Protein AF-A0A940JTJ0-F1 (afdb_monomer_lite)

Radius of gyration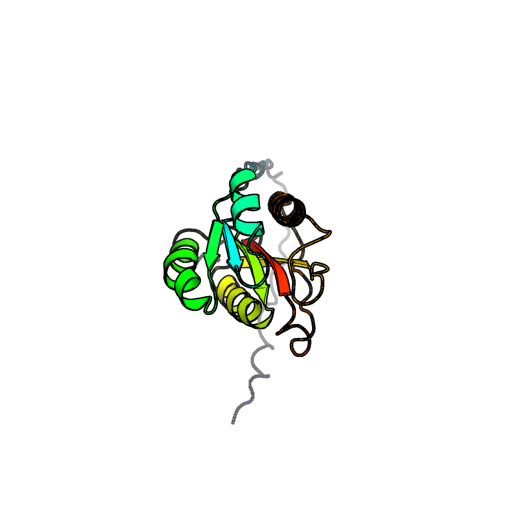: 21.72 Å; chains: 1; bounding box: 62×46×53 Å

Foldseek 3Di:
DDDPPPPPPDDDDDDDDDDDDDPPPDPPPPDPPLPPQDQAEEEEACQQAVVLQVLLVVVPHHYDYDHPDPVCVCVPPVVVCLVVPLHKYWYKDALQNVVVVQVVSVVSQKAWQDKDQPPRDPSDYDDPCDSNNLSVVQRVSSSDPDRDGDDDDDSPPRRRGMMITMIGRPPDPPPPDD

Secondary structure (DSSP, 8-state):
---TTSSSS----------------------------PPPEEEEETTT-TTHHHHHHHTT--EEEESS-SHHHIIIIIHHHHHH----EEEEEEHHHHHHHHHHHGGGTEEEEEEE---PPTTS---SS-HHHHHHHHHHHHHSTTPPPPP---TTTSTTSEEEEEEEE-S-------

Structure (mmCIF, N/CA/C/O backbone):
data_AF-A0A940JTJ0-F1
#
_entry.id   AF-A0A940JTJ0-F1
#
loop_
_atom_site.group_PDB
_atom_site.id
_atom_site.type_symbol
_atom_site.label_atom_id
_atom_site.label_alt_id
_atom_site.label_comp_id
_atom_site.label_asym_id
_atom_site.label_entity_id
_atom_site.label_seq_id
_atom_site.pdbx_PDB_ins_code
_atom_site.Cartn_x
_atom_site.Cartn_y
_atom_site.Cartn_z
_atom_site.occupancy
_atom_site.B_iso_or_equiv
_atom_site.auth_seq_id
_atom_site.auth_comp_id
_atom_site.auth_asym_id
_atom_site.auth_atom_id
_atom_site.pdbx_PDB_model_num
ATOM 1 N N . MET A 1 1 ? -45.919 5.406 -10.177 1.00 41.31 1 MET A N 1
ATOM 2 C CA . MET A 1 1 ? -44.442 5.477 -10.219 1.00 41.31 1 MET A CA 1
ATOM 3 C C . MET A 1 1 ? -44.026 6.801 -9.599 1.00 41.31 1 MET A C 1
ATOM 5 O O . MET A 1 1 ? -44.116 7.825 -10.259 1.00 41.31 1 MET A O 1
ATOM 9 N N . ALA A 1 2 ? -43.706 6.788 -8.304 1.00 31.22 2 ALA A N 1
ATOM 10 C CA . ALA A 1 2 ? -43.367 7.982 -7.534 1.00 31.22 2 ALA A CA 1
ATOM 11 C C . ALA A 1 2 ? -41.844 8.186 -7.532 1.00 31.22 2 ALA A C 1
ATOM 13 O O . ALA A 1 2 ? -41.080 7.254 -7.275 1.00 31.22 2 ALA A O 1
ATOM 14 N N . SER A 1 3 ? -41.427 9.396 -7.896 1.00 44.50 3 SER A N 1
ATOM 15 C CA . SER A 1 3 ? -40.037 9.812 -8.071 1.00 44.50 3 SER A CA 1
ATOM 16 C C . SER A 1 3 ? -39.409 10.202 -6.730 1.00 44.50 3 SER A C 1
ATOM 18 O O . SER A 1 3 ? -40.052 10.808 -5.880 1.00 44.50 3 SER A O 1
ATOM 20 N N . ARG A 1 4 ? -38.124 9.879 -6.542 1.00 50.66 4 ARG A N 1
ATOM 21 C CA . ARG A 1 4 ? -37.342 10.025 -5.293 1.00 50.66 4 ARG A CA 1
ATOM 22 C C . ARG A 1 4 ? -37.043 11.480 -4.871 1.00 50.66 4 ARG A C 1
ATOM 24 O O . ARG A 1 4 ? -36.133 11.700 -4.078 1.00 50.66 4 ARG A O 1
ATOM 31 N N . ARG A 1 5 ? -37.748 12.475 -5.416 1.00 52.00 5 ARG A N 1
ATOM 32 C CA . ARG A 1 5 ? -37.476 13.909 -5.193 1.00 52.00 5 ARG A CA 1
ATOM 33 C C . ARG A 1 5 ? -38.425 14.609 -4.214 1.00 52.00 5 ARG A C 1
ATOM 35 O O . ARG A 1 5 ? -38.106 15.718 -3.812 1.00 52.00 5 ARG A O 1
ATOM 42 N N . ASP A 1 6 ? -39.478 13.946 -3.740 1.00 42.69 6 ASP A N 1
ATOM 43 C CA . ASP A 1 6 ? -40.469 14.558 -2.834 1.00 42.69 6 ASP A CA 1
ATOM 44 C C . ASP A 1 6 ? -40.204 14.342 -1.328 1.00 42.69 6 ASP A C 1
ATOM 46 O O . ASP A 1 6 ? -41.028 14.704 -0.497 1.00 42.69 6 ASP A O 1
ATOM 50 N N . VAL A 1 7 ? -39.057 13.771 -0.933 1.00 51.78 7 VAL A N 1
ATOM 51 C CA . VAL A 1 7 ? -38.806 13.359 0.472 1.00 51.78 7 VAL A CA 1
ATOM 52 C C . VAL A 1 7 ? -37.908 14.336 1.259 1.00 51.78 7 VAL A C 1
ATOM 54 O O . VAL A 1 7 ? -37.532 14.061 2.391 1.00 51.78 7 VAL A O 1
ATOM 57 N N . LEU A 1 8 ? -37.574 15.515 0.721 1.00 51.34 8 LEU A N 1
ATOM 58 C CA . LEU A 1 8 ? -36.696 16.490 1.404 1.00 51.34 8 LEU A CA 1
ATOM 59 C C . LEU A 1 8 ? -37.328 17.869 1.637 1.00 51.34 8 LEU A C 1
ATOM 61 O O . LEU A 1 8 ? -36.627 18.868 1.767 1.00 51.34 8 LEU A O 1
ATOM 65 N N . ILE A 1 9 ? -38.655 17.919 1.739 1.00 53.22 9 ILE A N 1
ATOM 66 C CA . ILE A 1 9 ? -39.383 19.120 2.156 1.00 53.22 9 ILE A CA 1
ATOM 67 C C . ILE A 1 9 ? -40.280 18.734 3.328 1.00 53.22 9 ILE A C 1
ATOM 69 O O . ILE A 1 9 ? -41.402 18.276 3.143 1.00 53.22 9 ILE A O 1
ATOM 73 N N . GLY A 1 10 ? -39.778 18.900 4.549 1.00 44.28 10 GLY A N 1
ATOM 74 C CA . GLY A 1 10 ? -40.628 18.815 5.731 1.00 44.28 10 GLY A CA 1
ATOM 75 C C . GLY A 1 10 ? -39.885 18.447 7.003 1.00 44.28 10 GLY A C 1
ATOM 76 O O . GLY A 1 10 ? -39.610 17.279 7.244 1.00 44.28 10 GLY A O 1
ATOM 77 N N . GLY A 1 11 ? -39.656 19.444 7.855 1.00 37.78 11 GLY A N 1
ATOM 78 C CA . GLY A 1 11 ? -39.525 19.214 9.292 1.00 37.78 11 GLY A CA 1
ATOM 79 C C . GLY A 1 11 ? -38.289 19.841 9.912 1.00 37.78 11 GLY A C 1
ATOM 80 O O . GLY A 1 11 ? -37.202 19.281 9.833 1.00 37.78 11 GLY A O 1
ATOM 81 N N . GLY A 1 12 ? -38.475 20.971 10.597 1.00 40.53 12 GLY A N 1
ATOM 82 C CA . GLY A 1 12 ? -37.499 21.419 11.588 1.00 40.53 12 GLY A CA 1
ATOM 83 C C . GLY A 1 12 ? -37.462 22.914 11.877 1.00 40.53 12 GLY A C 1
ATOM 84 O O . GLY A 1 12 ? -36.380 23.487 11.896 1.00 40.53 12 GLY A O 1
ATOM 85 N N . SER A 1 13 ? -38.605 23.562 12.107 1.00 49.41 13 SER A N 1
ATOM 86 C CA . SER A 1 13 ? -38.633 24.860 12.793 1.00 49.41 13 SER A CA 1
ATOM 87 C C . SER A 1 13 ? -38.963 24.638 14.266 1.00 49.41 13 SER A C 1
ATOM 89 O O . SER A 1 13 ? -39.968 24.000 14.566 1.00 49.41 13 SER A O 1
ATOM 91 N N . GLY A 1 14 ? -38.164 25.217 15.165 1.00 41.72 14 GLY A N 1
ATOM 92 C CA . GLY A 1 14 ? -38.584 25.492 16.541 1.00 41.72 14 GLY A CA 1
ATOM 93 C C . GLY A 1 14 ? -37.565 25.126 17.614 1.00 41.72 14 GLY A C 1
ATOM 94 O O . GLY A 1 14 ? -37.494 23.975 18.022 1.00 41.72 14 GLY A O 1
ATOM 95 N N . LEU A 1 15 ? -36.829 26.125 18.111 1.00 46.47 15 LEU A N 1
ATOM 96 C CA . LEU A 1 15 ? -36.932 26.609 19.499 1.00 46.47 15 LEU A CA 1
ATOM 97 C C . LEU A 1 15 ? -35.818 27.628 19.776 1.00 46.47 15 LEU A C 1
ATOM 99 O O . LEU A 1 15 ? -34.651 27.282 19.934 1.00 46.47 15 LEU A O 1
ATOM 103 N N . ALA A 1 16 ? -36.208 28.899 19.855 1.00 45.41 16 ALA A N 1
ATOM 104 C CA . ALA A 1 16 ? -35.447 29.920 20.556 1.00 45.41 16 ALA A CA 1
ATOM 105 C C . ALA A 1 16 ? -35.901 29.914 22.022 1.00 45.41 16 ALA A C 1
ATOM 107 O O . ALA A 1 16 ? -37.092 30.061 22.293 1.00 45.41 16 ALA A O 1
ATOM 108 N N . ALA A 1 17 ? -34.964 29.767 22.956 1.00 44.44 17 ALA A N 1
ATOM 109 C CA . ALA A 1 17 ? -35.178 30.080 24.362 1.00 44.44 17 ALA A CA 1
ATOM 110 C C . ALA A 1 17 ? -33.893 30.680 24.946 1.00 44.44 17 ALA A C 1
ATOM 112 O O . ALA A 1 17 ? -32.835 30.056 24.958 1.00 44.44 17 ALA A O 1
ATOM 113 N N . LEU A 1 18 ? -34.021 31.929 25.386 1.00 48.44 18 LEU A N 1
ATOM 114 C CA . LEU A 1 18 ? -33.076 32.677 26.207 1.00 48.44 18 LEU A CA 1
ATOM 115 C C . LEU A 1 18 ? -32.915 31.988 27.573 1.00 48.44 18 LEU A C 1
ATOM 117 O O . LEU A 1 18 ? -33.912 31.607 28.182 1.00 48.44 18 LEU A O 1
ATOM 121 N N . GLY A 1 19 ? -31.688 31.888 28.088 1.00 41.66 19 GLY A N 1
ATOM 122 C CA . GLY A 1 19 ? -31.434 31.369 29.435 1.00 41.66 19 GLY A CA 1
ATOM 123 C C . GLY A 1 19 ? -30.002 31.626 29.899 1.00 41.66 19 GLY A C 1
ATOM 124 O O . GLY A 1 19 ? -29.053 31.246 29.228 1.00 41.66 19 GLY A O 1
ATOM 125 N N . LEU A 1 20 ? -29.872 32.319 31.028 1.00 42.50 20 LEU A N 1
ATOM 126 C CA . LEU A 1 20 ? -28.648 32.832 31.637 1.00 42.50 20 LEU A CA 1
ATOM 127 C C . LEU A 1 20 ? -27.551 31.785 31.922 1.00 42.50 20 LEU A C 1
ATOM 129 O O . LEU A 1 20 ? -27.813 30.722 32.467 1.00 42.50 20 LEU A O 1
ATOM 133 N N . GLY A 1 21 ? -26.303 32.203 31.684 1.00 50.28 21 GLY A N 1
ATOM 134 C CA . GLY A 1 21 ? -25.230 32.222 32.684 1.00 50.28 21 GLY A CA 1
ATOM 135 C C . GLY A 1 21 ? -24.926 30.945 33.467 1.00 50.28 21 GLY A C 1
ATOM 136 O O . GLY A 1 21 ? -25.392 30.797 34.586 1.00 50.28 21 GLY A O 1
ATOM 137 N N . LEU A 1 22 ? -23.998 30.142 32.945 1.00 49.00 22 LEU A N 1
ATOM 138 C CA . LEU A 1 22 ? -23.005 29.373 33.704 1.00 49.00 22 LEU A CA 1
ATOM 139 C C . LEU A 1 22 ? -21.811 29.183 32.764 1.00 49.00 22 LEU A C 1
ATOM 141 O O . LEU A 1 22 ? -21.950 28.603 31.689 1.00 49.00 22 LEU A O 1
ATOM 145 N N . ALA A 1 23 ? -20.654 29.739 33.124 1.00 49.16 23 ALA A N 1
ATOM 146 C CA . ALA A 1 23 ? -19.426 29.526 32.369 1.00 49.16 23 ALA A CA 1
ATOM 147 C C . ALA A 1 23 ? -19.153 28.015 32.307 1.00 49.16 23 ALA A C 1
ATOM 149 O O . ALA A 1 23 ? -19.053 27.390 33.367 1.00 49.16 23 ALA A O 1
ATOM 150 N N . PRO A 1 24 ? -19.030 27.397 31.119 1.00 45.25 24 PRO A N 1
ATOM 151 C CA . PRO A 1 24 ? -18.534 26.041 31.063 1.00 45.25 24 PRO A CA 1
ATOM 152 C C . PRO A 1 24 ? -17.075 26.108 31.504 1.00 45.25 24 PRO A C 1
ATOM 154 O O . PRO A 1 24 ? -16.226 26.664 30.806 1.00 45.25 24 PRO A O 1
ATOM 157 N N . ALA A 1 25 ? -16.790 25.575 32.693 1.00 48.62 25 ALA A N 1
ATOM 158 C CA . ALA A 1 25 ? -15.450 25.146 33.043 1.00 48.62 25 ALA A CA 1
ATOM 159 C C . ALA A 1 25 ? -14.990 24.262 31.885 1.00 48.62 25 ALA A C 1
ATOM 161 O O . ALA A 1 25 ? -15.553 23.189 31.657 1.00 48.62 25 ALA A O 1
ATOM 162 N N . GLY A 1 26 ? -14.073 24.795 31.076 1.00 44.44 26 GLY A N 1
ATOM 163 C CA . GLY A 1 26 ? -13.596 24.138 29.878 1.00 44.44 26 GLY A CA 1
ATOM 164 C C . GLY A 1 26 ? -13.062 22.780 30.281 1.00 44.44 26 GLY A C 1
ATOM 165 O O . GLY A 1 26 ? -12.008 22.687 30.908 1.00 44.44 26 GLY A O 1
ATOM 166 N N . ILE A 1 27 ? -13.803 21.727 29.941 1.00 48.62 27 ILE A N 1
ATOM 167 C CA . ILE A 1 27 ? -13.248 20.387 29.889 1.00 48.62 27 ILE A CA 1
ATOM 168 C C . ILE A 1 27 ? -12.185 20.513 28.809 1.00 48.62 27 ILE A C 1
ATOM 170 O O . ILE A 1 27 ? -12.505 20.570 27.622 1.00 48.62 27 ILE A O 1
ATOM 174 N N . ALA A 1 28 ? -10.934 20.693 29.229 1.00 46.44 28 ALA A N 1
ATOM 175 C CA . ALA A 1 28 ? -9.800 20.613 28.339 1.00 46.44 28 ALA A CA 1
ATOM 176 C C . ALA A 1 28 ? -9.893 19.223 27.719 1.00 46.44 28 ALA A C 1
ATOM 178 O O . ALA A 1 28 ? -9.607 18.221 28.377 1.00 46.44 28 ALA A O 1
ATOM 179 N N . ALA A 1 29 ? -10.408 19.162 26.490 1.00 47.34 29 ALA A N 1
ATOM 180 C CA . ALA A 1 29 ? -10.368 17.962 25.690 1.00 47.34 29 ALA A CA 1
ATOM 181 C C . ALA A 1 29 ? -8.897 17.575 25.670 1.00 47.34 29 ALA A C 1
ATOM 183 O O . ALA A 1 29 ? -8.075 18.323 25.136 1.00 47.34 29 ALA A O 1
ATOM 184 N N . ALA A 1 30 ? -8.566 16.483 26.363 1.00 43.28 30 ALA A N 1
ATOM 185 C CA . ALA A 1 30 ? -7.234 15.925 26.347 1.00 43.28 30 ALA A CA 1
ATOM 186 C C . ALA A 1 30 ? -6.850 15.836 24.874 1.00 43.28 30 ALA A C 1
ATOM 188 O O . ALA A 1 30 ? -7.509 15.124 24.110 1.00 43.28 30 ALA A O 1
ATOM 189 N N . ALA A 1 31 ? -5.876 16.658 24.468 1.00 47.22 31 ALA A N 1
ATOM 190 C CA . ALA A 1 31 ? -5.375 16.645 23.108 1.00 47.22 31 ALA A CA 1
ATOM 191 C C . ALA A 1 31 ? -5.110 15.175 22.778 1.00 47.22 31 ALA A C 1
ATOM 193 O O . ALA A 1 31 ? -4.509 14.499 23.624 1.00 47.22 31 ALA A O 1
ATOM 194 N N . PRO A 1 32 ? -5.623 14.650 21.647 1.00 45.81 32 PRO A N 1
ATOM 195 C CA . PRO A 1 32 ? -5.444 13.249 21.321 1.00 45.81 32 PRO A CA 1
ATOM 196 C C . PRO A 1 32 ? -3.958 12.962 21.463 1.00 45.81 32 PRO A C 1
ATOM 198 O O . PRO A 1 32 ? -3.143 13.586 20.780 1.00 45.81 32 PRO A O 1
ATOM 201 N N . SER A 1 33 ? -3.618 12.105 22.436 1.00 42.47 33 SER A N 1
ATOM 202 C CA . SER A 1 33 ? -2.255 11.623 22.623 1.00 42.47 33 SER A CA 1
ATOM 203 C C . SER A 1 33 ? -1.800 11.225 21.236 1.00 42.47 33 SER A C 1
ATOM 205 O O . SER A 1 33 ? -2.508 10.448 20.594 1.00 42.47 33 SER A O 1
ATOM 207 N N . ALA A 1 34 ? -0.746 11.876 20.734 1.00 48.94 34 ALA A N 1
ATOM 208 C CA . ALA A 1 34 ? -0.277 11.690 19.374 1.00 48.94 34 ALA A CA 1
ATOM 209 C C . ALA A 1 34 ? 0.026 10.202 19.217 1.00 48.94 34 ALA A C 1
ATOM 211 O O . ALA A 1 34 ? 1.081 9.728 19.641 1.00 48.94 34 ALA A O 1
ATOM 212 N N . ALA A 1 35 ? -0.965 9.456 18.721 1.00 54.41 35 ALA A N 1
ATOM 213 C CA . ALA A 1 35 ? -0.899 8.019 18.625 1.00 54.41 35 ALA A CA 1
ATOM 214 C C . ALA A 1 35 ? 0.336 7.755 17.787 1.00 54.41 35 ALA A C 1
ATOM 216 O O . ALA A 1 35 ? 0.456 8.290 16.682 1.00 54.41 35 ALA A O 1
ATOM 217 N N . ARG A 1 36 ? 1.296 7.034 18.370 1.00 54.06 36 ARG A N 1
ATOM 218 C CA . ARG A 1 36 ? 2.564 6.741 17.715 1.00 54.06 36 ARG A CA 1
ATOM 219 C C . ARG A 1 36 ? 2.224 6.181 16.341 1.00 54.06 36 ARG A C 1
ATOM 221 O O . ARG A 1 36 ? 1.590 5.131 16.263 1.00 54.06 36 ARG A O 1
ATOM 228 N N . ALA A 1 37 ? 2.558 6.934 15.292 1.00 66.44 37 ALA A N 1
ATOM 229 C CA . ALA A 1 37 ? 2.188 6.575 13.935 1.00 66.44 37 ALA A CA 1
ATOM 230 C C . ALA A 1 37 ? 2.782 5.194 13.649 1.00 66.44 37 ALA A C 1
ATOM 232 O O . ALA A 1 37 ? 4.003 5.025 13.660 1.00 66.44 37 ALA A O 1
ATOM 233 N N . VAL A 1 38 ? 1.916 4.193 13.496 1.00 78.31 38 VAL A N 1
ATOM 234 C CA . VAL A 1 38 ? 2.345 2.848 13.119 1.00 78.31 38 VAL A CA 1
ATOM 235 C C . VAL A 1 38 ? 2.869 2.958 11.688 1.00 78.31 38 VAL A C 1
ATOM 237 O O . VAL A 1 38 ? 2.133 3.475 10.838 1.00 78.31 38 VAL A O 1
ATOM 240 N N . PRO A 1 39 ? 4.120 2.544 11.415 1.00 83.62 39 PRO A N 1
ATOM 241 C CA . PRO A 1 39 ? 4.650 2.589 10.063 1.00 83.62 39 PRO A CA 1
ATOM 242 C C . PRO A 1 39 ? 3.737 1.783 9.129 1.00 83.62 39 PRO A C 1
ATOM 244 O O . PRO A 1 39 ? 3.222 0.737 9.534 1.00 83.62 39 PRO A O 1
ATOM 247 N N . PRO A 1 40 ? 3.493 2.265 7.901 1.00 88.12 40 PRO A N 1
ATOM 248 C CA . PRO A 1 40 ? 2.617 1.581 6.972 1.00 88.12 40 PRO A CA 1
ATOM 249 C C . PRO A 1 40 ? 3.188 0.214 6.600 1.00 88.12 40 PRO A C 1
ATOM 251 O O . PRO A 1 40 ? 4.394 0.044 6.427 1.00 88.12 40 PRO A O 1
ATOM 254 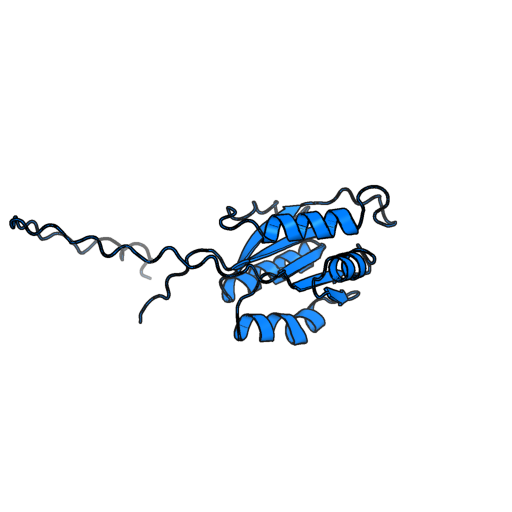N N . LEU A 1 41 ? 2.296 -0.750 6.403 1.00 95.38 41 LEU A N 1
ATOM 255 C CA . LEU A 1 41 ? 2.634 -1.991 5.720 1.00 95.38 41 LEU A CA 1
ATOM 256 C C . LEU A 1 41 ? 2.847 -1.697 4.231 1.00 95.38 41 LEU A C 1
ATOM 258 O O . LEU A 1 41 ? 2.002 -1.055 3.609 1.00 95.38 41 LEU A O 1
ATOM 262 N N . PHE A 1 42 ? 3.943 -2.174 3.649 1.00 96.31 42 PHE A N 1
ATOM 263 C CA . PHE A 1 42 ? 4.210 -2.021 2.222 1.00 96.31 42 PHE A CA 1
ATOM 264 C C . PHE A 1 42 ? 3.626 -3.183 1.418 1.00 96.31 42 PHE A C 1
ATOM 266 O O . PHE A 1 42 ? 3.806 -4.340 1.780 1.00 96.31 42 PHE A O 1
ATOM 273 N N . LEU A 1 43 ? 2.965 -2.884 0.302 1.00 96.06 43 LEU A N 1
ATOM 274 C CA . LEU A 1 43 ? 2.487 -3.852 -0.683 1.00 96.06 43 LEU A CA 1
ATOM 275 C C . LEU A 1 43 ? 3.100 -3.523 -2.051 1.00 96.06 43 LEU A C 1
ATOM 277 O O . LEU A 1 43 ? 2.794 -2.489 -2.645 1.00 96.06 43 LEU A O 1
ATOM 281 N N . VAL A 1 44 ? 3.991 -4.385 -2.541 1.00 94.81 44 VAL A N 1
ATOM 282 C CA . VAL A 1 44 ? 4.878 -4.073 -3.672 1.00 94.81 44 VAL A CA 1
ATOM 283 C C . VAL A 1 44 ? 4.752 -5.111 -4.781 1.00 94.81 44 VAL A C 1
ATOM 285 O O . VAL A 1 44 ? 4.975 -6.301 -4.556 1.00 94.81 44 VAL A O 1
ATOM 288 N N . ASP A 1 45 ? 4.443 -4.650 -5.993 1.00 93.38 45 ASP A N 1
ATOM 289 C CA . ASP A 1 45 ? 4.548 -5.466 -7.202 1.00 93.38 45 ASP A CA 1
ATOM 290 C C . ASP A 1 45 ? 6.016 -5.561 -7.651 1.00 93.38 45 ASP A C 1
ATOM 292 O O . ASP A 1 45 ? 6.624 -4.576 -8.090 1.00 93.38 45 ASP A O 1
ATOM 296 N N . ARG A 1 46 ? 6.597 -6.762 -7.557 1.00 92.06 46 ARG A N 1
ATOM 297 C CA . ARG A 1 46 ? 7.996 -7.022 -7.928 1.00 92.06 46 ARG A CA 1
ATOM 298 C C . ARG A 1 46 ? 8.265 -6.874 -9.417 1.00 92.06 46 ARG A C 1
ATOM 300 O O . ARG A 1 46 ? 9.420 -6.716 -9.794 1.00 92.06 46 ARG A O 1
ATOM 307 N N . THR A 1 47 ? 7.237 -6.927 -10.258 1.00 89.62 47 THR A N 1
ATOM 308 C CA . THR A 1 47 ? 7.400 -6.713 -11.701 1.00 89.62 47 THR A CA 1
ATOM 309 C C . THR A 1 47 ? 7.616 -5.237 -12.040 1.00 89.62 47 THR A C 1
ATOM 311 O O . THR A 1 47 ? 8.178 -4.925 -13.085 1.00 89.62 47 THR A O 1
ATOM 314 N N . ILE A 1 48 ? 7.224 -4.332 -11.135 1.00 87.81 48 ILE A N 1
ATOM 315 C CA . ILE A 1 48 ? 7.333 -2.878 -11.304 1.00 87.81 48 ILE A CA 1
ATOM 316 C C . ILE A 1 48 ? 8.539 -2.329 -10.545 1.00 87.81 48 ILE A C 1
ATOM 318 O O . ILE A 1 48 ? 9.330 -1.559 -11.084 1.00 87.81 48 ILE A O 1
ATOM 322 N N . ALA A 1 49 ? 8.650 -2.683 -9.264 1.00 88.06 49 ALA A N 1
ATOM 323 C CA . ALA A 1 49 ? 9.586 -2.051 -8.343 1.00 88.06 49 ALA A CA 1
ATOM 324 C C . ALA A 1 49 ? 10.120 -3.060 -7.309 1.00 88.06 49 ALA A C 1
ATOM 326 O O . ALA A 1 49 ? 9.860 -2.907 -6.112 1.00 88.06 49 ALA A O 1
ATOM 327 N N . PRO A 1 50 ? 10.875 -4.091 -7.742 1.00 90.75 50 PRO A N 1
ATOM 328 C CA . PRO A 1 50 ? 11.308 -5.189 -6.870 1.00 90.75 50 PRO A CA 1
ATOM 329 C C . PRO A 1 50 ? 12.139 -4.717 -5.671 1.00 90.75 50 PRO A C 1
ATOM 331 O O . PRO A 1 50 ? 12.068 -5.316 -4.603 1.00 90.75 50 PRO A O 1
ATOM 334 N N . GLU A 1 51 ? 12.858 -3.606 -5.825 1.00 91.94 51 GLU A N 1
ATOM 335 C CA . GLU A 1 51 ? 13.743 -3.043 -4.803 1.00 91.94 51 GLU A CA 1
ATOM 336 C C . GLU A 1 51 ? 13.007 -2.256 -3.702 1.00 91.94 51 GLU A C 1
ATOM 338 O O . GLU A 1 51 ? 13.583 -1.985 -2.648 1.00 91.94 51 GLU A O 1
ATOM 343 N N . VAL A 1 52 ? 11.736 -1.875 -3.903 1.00 91.19 52 VAL A N 1
ATOM 344 C CA . VAL A 1 52 ? 10.998 -1.037 -2.934 1.00 91.19 52 VAL A CA 1
ATOM 345 C C . VAL A 1 52 ? 10.644 -1.811 -1.668 1.00 91.19 52 VAL A C 1
ATOM 347 O O . VAL A 1 52 ? 10.702 -1.243 -0.582 1.00 91.19 52 VAL A O 1
ATOM 350 N N . GLY A 1 53 ? 10.325 -3.103 -1.783 1.00 93.44 53 GLY A N 1
ATOM 351 C CA . GLY A 1 53 ? 10.066 -3.962 -0.623 1.00 93.44 53 GLY A CA 1
ATOM 352 C C . GLY A 1 53 ? 11.283 -4.051 0.308 1.00 93.44 53 GLY A C 1
ATOM 353 O O . GLY A 1 53 ? 11.188 -3.606 1.453 1.00 93.44 53 GLY A O 1
ATOM 354 N N . PRO A 1 54 ? 12.447 -4.514 -0.187 1.00 94.81 54 PRO A N 1
ATOM 355 C CA . PRO A 1 54 ? 13.690 -4.535 0.587 1.00 94.81 54 PRO A CA 1
ATOM 356 C C . PRO A 1 54 ? 14.105 -3.158 1.120 1.00 94.81 54 PRO A C 1
ATOM 358 O O . PRO A 1 54 ? 14.642 -3.045 2.221 1.00 94.81 54 PRO A O 1
ATOM 361 N N . ALA A 1 55 ? 13.866 -2.086 0.360 1.00 93.62 55 ALA A N 1
ATOM 362 C CA . ALA A 1 55 ? 14.141 -0.733 0.830 1.00 93.62 55 ALA A CA 1
ATOM 363 C C . ALA A 1 55 ? 13.240 -0.325 2.010 1.00 93.62 55 ALA A C 1
ATOM 365 O O . ALA A 1 55 ? 13.738 0.227 2.988 1.00 93.62 55 ALA A O 1
ATOM 366 N N . ALA A 1 56 ? 11.943 -0.637 1.964 1.00 94.25 56 ALA A N 1
ATOM 367 C CA . ALA A 1 56 ? 11.025 -0.385 3.074 1.00 94.25 56 ALA A CA 1
ATOM 368 C C . ALA A 1 56 ? 11.407 -1.177 4.337 1.00 94.25 56 ALA A C 1
ATOM 370 O O . ALA A 1 56 ? 11.366 -0.627 5.439 1.00 94.25 56 ALA A O 1
ATOM 371 N N . GLU A 1 57 ? 11.849 -2.427 4.176 1.00 95.81 57 GLU A N 1
ATOM 372 C CA . GLU A 1 57 ? 12.331 -3.267 5.280 1.00 95.81 57 GLU A CA 1
ATOM 373 C C . GLU A 1 57 ? 13.593 -2.695 5.932 1.00 95.81 57 GLU A C 1
ATOM 375 O O . GLU A 1 57 ? 13.659 -2.605 7.159 1.00 95.81 57 GLU A O 1
ATOM 380 N N . ARG A 1 58 ? 14.560 -2.214 5.135 1.00 95.19 58 ARG A N 1
ATOM 381 C CA . ARG A 1 58 ? 15.749 -1.504 5.648 1.00 95.19 58 ARG A CA 1
ATOM 382 C C . ARG A 1 58 ? 15.388 -0.228 6.416 1.00 95.19 58 ARG A C 1
ATOM 384 O O . ARG A 1 58 ? 16.091 0.132 7.356 1.00 95.19 58 ARG A O 1
ATOM 391 N N . LEU A 1 59 ? 14.275 0.416 6.063 1.00 93.81 59 LEU A N 1
ATOM 392 C CA . LEU A 1 59 ? 13.722 1.581 6.762 1.00 93.81 59 LEU A CA 1
ATOM 393 C C . LEU A 1 59 ? 12.781 1.208 7.928 1.00 93.81 59 LEU A C 1
ATOM 395 O O . LEU A 1 59 ? 12.129 2.080 8.503 1.00 93.81 59 LEU A O 1
ATOM 399 N N . GLY A 1 60 ? 12.707 -0.073 8.303 1.00 94.50 60 GLY A N 1
ATOM 400 C CA . GLY A 1 60 ? 11.982 -0.546 9.484 1.00 94.50 60 GLY A CA 1
ATOM 401 C C . GLY A 1 60 ? 10.483 -0.775 9.283 1.00 94.50 60 GLY A C 1
ATOM 402 O O . GLY A 1 60 ? 9.745 -0.829 10.266 1.00 94.50 60 GLY A O 1
ATOM 403 N N . SER A 1 61 ? 10.015 -0.901 8.039 1.00 94.88 61 SER A N 1
ATOM 404 C CA . SER A 1 61 ? 8.612 -1.198 7.722 1.00 94.88 61 SER A CA 1
ATOM 405 C C . SER A 1 61 ? 8.455 -2.579 7.108 1.00 94.88 61 SER A C 1
ATOM 407 O O . SER A 1 61 ? 9.239 -2.983 6.258 1.00 94.88 61 SER A O 1
ATOM 409 N N . ALA A 1 62 ? 7.420 -3.309 7.520 1.00 96.12 62 ALA A N 1
ATOM 410 C CA . ALA A 1 62 ? 7.125 -4.608 6.929 1.00 96.12 62 ALA A CA 1
ATOM 411 C C . ALA A 1 62 ? 6.710 -4.444 5.460 1.00 96.12 62 ALA A C 1
ATOM 413 O O . ALA A 1 62 ? 5.966 -3.518 5.129 1.00 96.12 62 ALA A O 1
ATOM 414 N N . ALA A 1 63 ? 7.137 -5.369 4.601 1.00 96.00 63 ALA A N 1
ATOM 415 C CA . ALA A 1 63 ? 6.752 -5.402 3.198 1.00 96.00 63 ALA A CA 1
ATOM 416 C C . ALA A 1 63 ? 6.148 -6.756 2.807 1.00 96.00 63 ALA A C 1
ATOM 418 O O . ALA A 1 63 ? 6.557 -7.820 3.266 1.00 96.00 63 ALA A O 1
ATOM 419 N N . ILE A 1 64 ? 5.155 -6.710 1.926 1.00 95.94 64 ILE A N 1
ATOM 420 C CA . ILE A 1 64 ? 4.583 -7.850 1.223 1.00 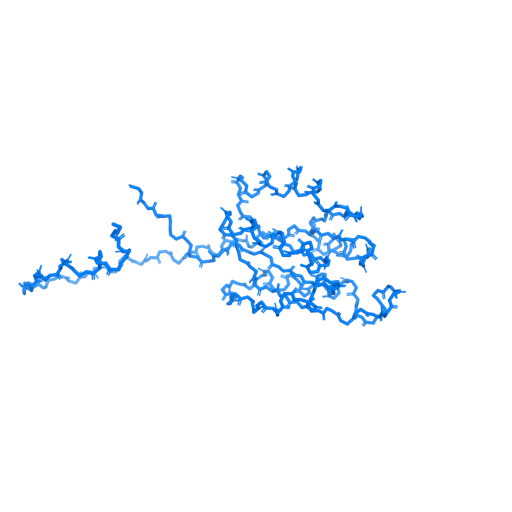95.94 64 ILE A CA 1
ATOM 421 C C . ILE A 1 64 ? 4.877 -7.626 -0.250 1.00 95.94 64 ILE A C 1
ATOM 423 O O . ILE A 1 64 ? 4.352 -6.706 -0.877 1.00 95.94 64 ILE A O 1
ATOM 427 N N . SER A 1 65 ? 5.730 -8.479 -0.795 1.00 94.38 65 SER A N 1
ATOM 428 C CA . SER A 1 65 ? 6.060 -8.468 -2.211 1.00 94.38 65 SER A CA 1
ATOM 429 C C . SER A 1 65 ? 5.239 -9.519 -2.947 1.00 94.38 65 SER A C 1
ATOM 431 O O . SER A 1 65 ? 5.129 -10.654 -2.486 1.00 94.38 65 SER A O 1
ATOM 433 N N . TYR A 1 66 ? 4.695 -9.169 -4.107 1.00 94.12 66 TYR A N 1
ATOM 434 C CA . TYR A 1 66 ? 3.947 -10.089 -4.963 1.00 94.12 66 TYR A CA 1
ATOM 435 C C . TYR A 1 66 ? 4.367 -9.941 -6.424 1.00 94.12 66 TYR A C 1
ATOM 437 O O . TYR A 1 66 ? 5.223 -9.128 -6.764 1.00 94.12 66 TYR A O 1
ATOM 445 N N . SER A 1 67 ? 3.844 -10.807 -7.282 1.00 90.19 67 SER A N 1
ATOM 446 C CA . SER A 1 67 ? 4.096 -10.786 -8.720 1.00 90.19 67 SER A CA 1
ATOM 447 C C . SER A 1 67 ? 2.832 -11.264 -9.416 1.00 90.19 67 SER A C 1
ATOM 449 O O . SER A 1 67 ? 2.382 -12.374 -9.137 1.00 90.19 67 SER A O 1
ATOM 451 N N . GLY A 1 68 ? 2.278 -10.455 -10.316 1.00 83.12 68 GLY A N 1
ATOM 452 C CA . GLY A 1 68 ? 1.017 -10.771 -10.983 1.00 83.12 68 GLY A CA 1
ATOM 453 C C . GLY A 1 68 ? -0.193 -10.369 -10.142 1.00 83.12 68 GLY A C 1
ATOM 454 O O . GLY A 1 68 ? -0.408 -9.185 -9.903 1.00 83.12 68 GLY A O 1
ATOM 455 N N . ASP A 1 69 ? -1.004 -11.338 -9.720 1.00 86.19 69 ASP A N 1
ATOM 456 C CA . ASP A 1 69 ? -2.284 -11.057 -9.065 1.00 86.19 69 ASP A CA 1
ATOM 457 C C . ASP A 1 69 ? -2.116 -10.536 -7.624 1.00 86.19 69 ASP A C 1
ATOM 459 O O . ASP A 1 69 ? -1.532 -11.189 -6.755 1.00 86.19 69 ASP A O 1
ATOM 463 N N . ILE A 1 70 ? -2.671 -9.351 -7.367 1.00 88.94 70 ILE A N 1
ATOM 464 C CA . ILE A 1 70 ? -2.722 -8.707 -6.049 1.00 88.94 70 ILE A CA 1
ATOM 465 C C . ILE A 1 70 ? -3.762 -9.354 -5.119 1.00 88.94 70 ILE A C 1
ATOM 467 O O . ILE A 1 70 ? -3.708 -9.149 -3.905 1.00 88.94 70 ILE A O 1
ATOM 471 N N . GLY A 1 71 ? -4.698 -10.137 -5.668 1.00 88.94 71 GLY A N 1
ATOM 472 C CA . GLY A 1 71 ? -5.821 -10.731 -4.948 1.00 88.94 71 GLY A CA 1
ATOM 473 C C . GLY A 1 71 ? -5.400 -11.565 -3.742 1.00 88.94 71 GLY A C 1
ATOM 474 O O . GLY A 1 71 ? -5.938 -11.378 -2.654 1.00 88.94 71 GLY A O 1
ATOM 475 N N . MET A 1 72 ? -4.385 -12.417 -3.900 1.00 89.38 72 MET A N 1
ATOM 476 C CA . MET A 1 72 ? -3.894 -13.286 -2.822 1.00 89.38 72 MET A CA 1
ATOM 477 C C . MET A 1 72 ? -3.251 -12.504 -1.660 1.00 89.38 72 MET A C 1
ATOM 479 O O . MET A 1 72 ? -3.735 -12.622 -0.533 1.00 89.38 72 MET A O 1
ATOM 483 N N . PRO A 1 73 ? -2.230 -11.642 -1.881 1.00 91.25 73 PRO A N 1
ATOM 484 C CA . PRO A 1 73 ? -1.708 -10.760 -0.831 1.00 91.25 73 PRO A CA 1
ATOM 485 C C . PRO A 1 73 ? -2.799 -9.958 -0.122 1.00 91.25 73 PRO A C 1
ATOM 487 O O . PRO A 1 73 ? -2.720 -9.697 1.081 1.00 91.25 73 PRO A O 1
ATOM 490 N N . TRP A 1 74 ? -3.814 -9.552 -0.877 1.00 87.44 74 TRP A N 1
ATOM 491 C CA . TRP A 1 74 ? -4.914 -8.780 -0.352 1.00 87.44 74 TRP A CA 1
ATOM 492 C C . TRP A 1 74 ? -5.815 -9.602 0.591 1.00 87.44 74 TRP A C 1
ATOM 494 O O . TRP A 1 74 ? -5.945 -9.219 1.757 1.00 87.44 74 TRP A O 1
ATOM 504 N N . LEU A 1 75 ? -6.388 -10.715 0.126 1.00 89.75 75 LEU A N 1
ATOM 505 C CA . LEU A 1 75 ? -7.315 -11.554 0.899 1.00 89.75 75 LEU A CA 1
ATOM 506 C C . LEU A 1 75 ? -6.645 -12.197 2.119 1.00 89.75 75 LEU A C 1
ATOM 508 O O . LEU A 1 75 ? -7.239 -12.262 3.194 1.00 89.75 75 LEU A O 1
ATOM 512 N N . ASP A 1 76 ? -5.388 -12.617 1.983 1.00 92.50 76 ASP A N 1
ATOM 513 C CA . ASP A 1 76 ? -4.707 -13.364 3.042 1.00 92.50 76 ASP A CA 1
ATOM 514 C C . ASP A 1 76 ? -4.119 -12.459 4.127 1.00 92.50 76 ASP A C 1
ATOM 516 O O . ASP A 1 76 ? -3.925 -12.887 5.268 1.00 92.50 76 ASP A O 1
ATOM 520 N N . ARG A 1 77 ? -3.764 -11.214 3.781 1.00 92.00 77 ARG A N 1
ATOM 521 C CA . ARG A 1 77 ? -2.970 -10.349 4.668 1.00 92.00 77 ARG A CA 1
ATOM 522 C C . ARG A 1 77 ? -3.613 -9.003 4.921 1.00 92.00 77 ARG A C 1
ATOM 524 O O . ARG A 1 77 ? -3.742 -8.622 6.080 1.00 92.00 77 ARG A O 1
ATOM 531 N N . ILE A 1 78 ? -4.003 -8.282 3.874 1.00 93.38 78 ILE A N 1
ATOM 532 C CA . ILE A 1 78 ? -4.467 -6.895 3.999 1.00 93.38 78 ILE A CA 1
ATOM 533 C C . ILE A 1 78 ? -5.902 -6.827 4.532 1.00 93.38 78 ILE A C 1
ATOM 535 O O . ILE A 1 78 ? -6.163 -6.083 5.476 1.00 93.38 78 ILE A O 1
ATOM 539 N N . GLU A 1 79 ? -6.833 -7.604 3.975 1.00 92.75 79 GLU A N 1
ATOM 540 C CA . GLU A 1 79 ? -8.234 -7.584 4.411 1.00 92.75 79 GLU A CA 1
ATOM 541 C C . GLU A 1 79 ? -8.405 -8.013 5.881 1.00 92.75 79 GLU A C 1
ATOM 543 O O . GLU A 1 79 ? -9.040 -7.273 6.641 1.00 92.75 79 GLU A O 1
ATOM 548 N N . PRO A 1 80 ? -7.810 -9.131 6.352 1.00 93.25 80 PRO A N 1
ATOM 549 C CA . PRO A 1 80 ? -7.932 -9.540 7.752 1.00 93.25 80 PRO A CA 1
ATOM 550 C C . PRO A 1 80 ? -7.362 -8.487 8.706 1.00 93.25 80 PRO A C 1
ATOM 552 O O . PRO A 1 80 ? -7.897 -8.241 9.790 1.00 93.25 80 PRO A O 1
ATOM 555 N N . LEU A 1 81 ? -6.289 -7.829 8.274 1.00 91.31 81 LEU A N 1
ATOM 556 C CA . LEU A 1 81 ? -5.632 -6.763 9.002 1.00 91.31 81 LEU A CA 1
ATOM 557 C C . LEU A 1 81 ? -6.534 -5.525 9.113 1.00 91.31 81 LEU A C 1
ATOM 559 O O . LEU A 1 81 ? -6.732 -5.042 10.224 1.00 91.31 81 LEU A O 1
ATOM 563 N N . TRP A 1 82 ? -7.163 -5.072 8.024 1.00 93.25 82 TRP A N 1
ATOM 564 C CA . TRP A 1 82 ? -8.110 -3.950 8.053 1.00 93.25 82 TRP A CA 1
ATOM 565 C C . TRP A 1 82 ? -9.397 -4.257 8.815 1.00 93.25 82 TRP A C 1
ATOM 567 O O . TRP A 1 82 ? -9.927 -3.373 9.486 1.00 93.25 82 TRP A O 1
ATOM 577 N N . ARG A 1 83 ? -9.872 -5.507 8.782 1.00 92.75 83 ARG A N 1
ATOM 578 C CA . ARG A 1 83 ? -11.009 -5.955 9.601 1.00 92.75 83 ARG A CA 1
ATOM 579 C C . ARG A 1 83 ? -10.728 -5.849 11.095 1.00 92.75 83 ARG A C 1
ATOM 581 O O . ARG A 1 83 ? -11.629 -5.504 11.853 1.00 92.75 83 ARG A O 1
ATOM 588 N N . ARG A 1 84 ? -9.504 -6.172 11.523 1.00 91.25 84 ARG A N 1
ATOM 589 C CA . ARG A 1 84 ? -9.106 -6.099 12.934 1.00 91.25 84 ARG A CA 1
ATOM 590 C C . ARG A 1 84 ? -8.788 -4.670 13.360 1.00 91.25 84 ARG A C 1
ATOM 592 O O . ARG A 1 84 ? -9.206 -4.246 14.433 1.00 91.25 84 ARG A O 1
ATOM 599 N N . TYR A 1 85 ? -8.003 -3.965 12.553 1.00 88.81 85 TYR A N 1
ATOM 600 C CA . TYR A 1 85 ? -7.571 -2.602 12.821 1.00 88.81 85 TYR A CA 1
ATOM 601 C C . TYR A 1 85 ? -7.171 -1.909 11.507 1.00 88.81 85 TYR A C 1
ATOM 603 O O . TYR A 1 85 ? -6.131 -2.252 10.931 1.00 88.81 85 TYR A O 1
ATOM 611 N N . PRO A 1 86 ? -7.956 -0.925 11.026 1.00 89.94 86 PRO A N 1
ATOM 612 C CA . PRO A 1 86 ? -7.597 -0.129 9.857 1.00 89.94 86 PRO A CA 1
ATOM 613 C C . PRO A 1 86 ? -6.255 0.580 10.085 1.00 89.94 86 PRO A C 1
ATOM 615 O O . PRO A 1 86 ? -6.174 1.555 10.827 1.00 89.94 86 PRO A O 1
ATOM 618 N N . GLN A 1 87 ? -5.190 0.084 9.454 1.00 91.19 87 GLN A N 1
ATOM 619 C CA . GLN A 1 87 ? -3.853 0.676 9.520 1.00 91.19 87 GLN A CA 1
ATOM 620 C C . GLN A 1 87 ? -3.393 1.119 8.137 1.00 91.19 87 GLN A C 1
ATOM 622 O O . GLN A 1 87 ? -3.879 0.624 7.116 1.00 91.19 87 GLN A O 1
ATOM 627 N N . ALA A 1 88 ? -2.424 2.029 8.121 1.00 93.44 88 ALA A N 1
ATOM 628 C CA . ALA A 1 88 ? -1.875 2.549 6.888 1.00 93.44 88 ALA A CA 1
ATOM 629 C C . ALA A 1 88 ? -1.213 1.445 6.048 1.00 93.44 88 ALA A C 1
ATOM 631 O O . ALA A 1 88 ? -0.479 0.603 6.567 1.00 93.44 88 ALA A O 1
ATOM 632 N N . VAL A 1 89 ? -1.459 1.475 4.742 1.00 95.12 89 VAL A N 1
ATOM 633 C CA . VAL A 1 89 ? -0.799 0.606 3.765 1.00 95.12 89 VAL A CA 1
ATOM 634 C C . VAL A 1 89 ? -0.242 1.498 2.670 1.00 95.12 89 VAL A C 1
ATOM 636 O O . VAL A 1 89 ? -0.952 2.353 2.1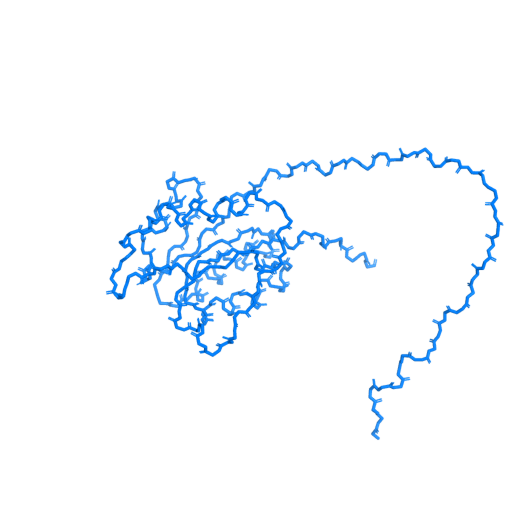40 1.00 95.12 89 VAL A O 1
ATOM 639 N N . ALA A 1 90 ? 1.029 1.319 2.352 1.00 95.31 90 ALA A N 1
ATOM 640 C CA . ALA A 1 90 ? 1.714 2.008 1.272 1.00 95.31 90 ALA A CA 1
ATOM 641 C C . ALA A 1 90 ? 2.110 0.995 0.202 1.00 95.31 90 ALA A C 1
ATOM 643 O O . ALA A 1 90 ? 2.170 -0.204 0.469 1.00 95.31 90 ALA A O 1
ATOM 644 N N . GLY A 1 91 ? 2.403 1.440 -1.011 1.00 93.88 91 GLY A N 1
ATOM 645 C CA . GLY A 1 91 ? 2.814 0.482 -2.022 1.00 93.88 91 GLY A CA 1
ATOM 646 C C . GLY A 1 91 ? 3.127 1.058 -3.380 1.00 93.88 91 GLY A C 1
ATOM 647 O O . GLY A 1 91 ? 2.989 2.258 -3.625 1.00 93.88 91 GLY A O 1
ATOM 648 N N . VAL A 1 92 ? 3.545 0.146 -4.256 1.00 92.75 92 VAL A N 1
ATOM 649 C CA . VAL A 1 92 ? 3.771 0.399 -5.678 1.00 92.75 92 VAL A CA 1
ATOM 650 C C . VAL A 1 92 ? 3.064 -0.690 -6.477 1.00 92.75 92 VAL A C 1
ATOM 652 O O . VAL A 1 92 ? 3.310 -1.878 -6.271 1.00 92.75 92 VAL A O 1
ATOM 655 N N . THR A 1 93 ? 2.142 -0.283 -7.349 1.00 92.62 93 THR A N 1
ATOM 656 C CA . THR A 1 93 ? 1.379 -1.173 -8.243 1.00 92.62 93 THR A CA 1
ATOM 657 C C . THR A 1 93 ? 0.856 -0.392 -9.455 1.00 92.62 93 THR A C 1
ATOM 659 O O . THR A 1 93 ? 1.001 0.831 -9.512 1.00 92.62 93 THR A O 1
ATOM 662 N N . TYR A 1 94 ? 0.237 -1.072 -10.416 1.00 90.94 94 TYR A N 1
ATOM 663 C CA . TYR A 1 94 ? -0.478 -0.450 -11.529 1.00 90.94 94 TYR A CA 1
ATOM 664 C C . TYR A 1 94 ? -1.783 0.214 -11.072 1.00 90.94 94 TYR A C 1
ATOM 666 O O . TYR A 1 94 ? -2.434 -0.229 -10.122 1.00 90.94 94 TYR A O 1
ATOM 674 N N . GLY A 1 95 ? -2.213 1.266 -11.768 1.00 90.00 95 GLY A N 1
ATOM 675 C CA . GLY A 1 95 ? -3.434 1.993 -11.424 1.00 90.00 95 GLY A CA 1
ATOM 676 C C . GLY A 1 95 ? -4.710 1.159 -11.443 1.00 90.00 95 GLY A C 1
ATOM 677 O O . GLY A 1 95 ? -5.581 1.407 -10.611 1.00 90.00 95 GLY A O 1
ATOM 678 N N . GLY A 1 96 ? -4.810 0.142 -12.303 1.00 89.56 96 GLY A N 1
ATOM 679 C CA . GLY A 1 96 ? -5.946 -0.786 -12.305 1.00 89.56 96 GLY A CA 1
ATOM 680 C C . GLY A 1 96 ? -6.062 -1.564 -10.990 1.00 89.56 96 GLY A C 1
ATOM 681 O O . GLY A 1 96 ? -7.104 -1.537 -10.332 1.00 89.56 96 GLY A O 1
ATOM 682 N N . ALA A 1 97 ? -4.963 -2.182 -10.551 1.00 90.81 97 ALA A N 1
ATOM 683 C CA . ALA A 1 97 ? -4.897 -2.893 -9.274 1.00 90.81 97 ALA A CA 1
ATOM 684 C C . ALA A 1 97 ? -5.113 -1.942 -8.085 1.00 90.81 97 ALA A C 1
ATOM 686 O O . ALA A 1 97 ? -5.867 -2.251 -7.158 1.00 90.81 97 ALA A O 1
ATOM 687 N N . PHE A 1 98 ? -4.520 -0.744 -8.137 1.00 92.00 98 PHE A N 1
ATOM 688 C CA . PHE A 1 98 ? -4.704 0.251 -7.088 1.00 92.00 98 PHE A CA 1
ATOM 689 C C . PHE A 1 98 ? -6.148 0.755 -6.993 1.00 92.00 98 PHE A C 1
ATOM 691 O O . PHE A 1 98 ? -6.643 0.971 -5.891 1.00 92.00 98 PHE A O 1
ATOM 698 N N . PHE A 1 99 ? -6.852 0.919 -8.115 1.00 90.88 99 PHE A N 1
ATOM 699 C CA . PHE A 1 99 ? -8.255 1.330 -8.114 1.00 90.88 99 PHE A CA 1
ATOM 700 C C . PHE A 1 99 ? -9.130 0.343 -7.333 1.00 90.88 99 PHE A C 1
ATOM 702 O O . PHE A 1 99 ? -9.933 0.765 -6.494 1.00 90.88 99 PHE A O 1
ATOM 709 N N . CYS A 1 100 ? -8.945 -0.960 -7.563 1.00 91.19 100 CYS A N 1
ATOM 710 C CA . CYS A 1 100 ? -9.638 -2.012 -6.820 1.00 91.19 100 CYS A CA 1
ATOM 711 C C . CYS A 1 100 ? -9.319 -1.933 -5.321 1.00 91.19 100 CYS A C 1
ATOM 713 O O . CYS A 1 100 ? -10.230 -1.926 -4.489 1.00 91.19 100 CYS A O 1
ATOM 715 N N . LEU A 1 101 ? -8.035 -1.780 -4.982 1.00 92.00 101 LEU A N 1
ATOM 716 C CA . LEU A 1 101 ? -7.586 -1.664 -3.599 1.00 92.00 101 LEU A CA 1
ATOM 717 C C . LEU A 1 101 ? -8.163 -0.421 -2.905 1.00 92.00 101 LEU A C 1
ATOM 719 O O . LEU A 1 101 ? -8.652 -0.512 -1.784 1.00 92.00 101 LEU A O 1
ATOM 723 N N . GLU A 1 102 ? -8.168 0.735 -3.571 1.00 93.00 102 GLU A N 1
ATOM 724 C CA . GLU A 1 102 ? -8.718 1.984 -3.039 1.00 93.00 102 GLU A CA 1
ATOM 725 C C . GLU A 1 102 ? -10.229 1.876 -2.801 1.00 93.00 102 GLU A C 1
ATOM 727 O O . GLU A 1 102 ? -10.742 2.368 -1.791 1.00 93.00 102 GLU A O 1
ATOM 732 N N . ARG A 1 103 ? -10.965 1.251 -3.731 1.00 92.31 103 ARG A N 1
ATOM 733 C CA . ARG A 1 103 ? -12.412 1.042 -3.592 1.00 92.31 103 ARG A CA 1
ATOM 734 C C . ARG A 1 103 ? -12.737 0.228 -2.354 1.00 92.31 103 ARG A C 1
ATOM 736 O O . ARG A 1 103 ? -13.649 0.606 -1.623 1.00 92.31 103 ARG A O 1
ATOM 743 N N . LEU A 1 104 ? -11.972 -0.825 -2.107 1.00 90.69 104 LEU A N 1
ATOM 744 C CA . LEU A 1 104 ? -12.140 -1.633 -0.916 1.00 90.69 104 LEU A CA 1
ATOM 745 C C . LEU A 1 104 ? -11.667 -0.914 0.350 1.00 90.69 104 LEU A C 1
ATOM 747 O O . LEU A 1 104 ? -12.368 -0.918 1.349 1.00 90.69 104 LEU A O 1
ATOM 751 N N . ALA A 1 105 ? -10.510 -0.259 0.335 1.00 92.75 105 ALA A N 1
ATOM 752 C CA . ALA A 1 105 ? -9.974 0.425 1.512 1.00 92.75 105 ALA A CA 1
ATOM 753 C C . ALA A 1 105 ? -11.003 1.393 2.136 1.00 92.75 105 ALA A C 1
ATOM 755 O O . ALA A 1 105 ? -11.108 1.520 3.356 1.00 92.75 105 ALA A O 1
ATOM 756 N N . ARG A 1 106 ? -11.853 1.998 1.297 1.00 92.50 106 ARG A N 1
ATOM 757 C CA . ARG A 1 106 ? -12.971 2.848 1.726 1.00 92.50 106 ARG A CA 1
ATOM 758 C C . ARG A 1 106 ? -14.034 2.127 2.549 1.00 92.50 106 ARG A C 1
ATOM 760 O O . ARG A 1 106 ? -14.590 2.759 3.442 1.00 92.50 106 ARG A O 1
ATOM 767 N N . SER A 1 107 ? -14.323 0.847 2.298 1.00 93.25 107 SER A N 1
ATOM 768 C CA . SER A 1 107 ? -15.261 0.085 3.138 1.00 93.25 107 SER A CA 1
ATOM 769 C C . SER A 1 107 ? -14.722 -0.151 4.549 1.00 93.25 107 SER A C 1
ATOM 771 O O . SER A 1 107 ? -15.504 -0.410 5.456 1.00 93.25 107 SER A O 1
ATOM 773 N N . TYR A 1 108 ? -13.408 0.001 4.747 1.00 92.94 108 TYR A N 1
ATOM 774 C CA . TYR A 1 108 ? -12.735 -0.072 6.047 1.00 92.94 108 TYR A CA 1
ATOM 775 C C . TYR A 1 108 ? -12.379 1.308 6.627 1.00 92.94 108 TYR A C 1
ATOM 777 O O . TYR A 1 108 ? -11.640 1.397 7.604 1.00 92.94 108 TYR A O 1
ATOM 785 N N . GLY A 1 109 ? -12.883 2.401 6.041 1.00 91.44 109 GLY A N 1
ATOM 786 C CA . GLY A 1 109 ? -12.634 3.760 6.533 1.00 91.44 109 GLY A CA 1
ATOM 787 C C . GLY A 1 109 ? -11.254 4.331 6.185 1.00 91.44 109 GLY A C 1
ATOM 788 O O . GLY A 1 109 ? -10.838 5.324 6.783 1.00 91.44 109 GLY A O 1
ATOM 789 N N . LEU A 1 110 ? -10.542 3.743 5.219 1.00 91.94 110 LEU A N 1
ATOM 790 C CA . LEU A 1 110 ? -9.301 4.308 4.692 1.00 91.94 110 LEU A CA 1
ATOM 791 C C . LEU A 1 110 ? -9.550 5.203 3.471 1.00 91.94 110 LEU A C 1
ATOM 793 O O . LEU A 1 110 ? -10.509 5.039 2.712 1.00 91.94 110 LEU A O 1
ATOM 797 N N . ALA A 1 111 ? -8.633 6.138 3.253 1.00 92.06 111 ALA A N 1
ATOM 798 C CA . ALA A 1 111 ? -8.585 7.005 2.089 1.00 92.06 111 ALA A CA 1
ATOM 799 C C . ALA A 1 111 ? -7.168 7.062 1.510 1.00 92.06 111 ALA A C 1
ATOM 801 O O . ALA A 1 111 ? -6.177 6.950 2.230 1.00 92.06 111 ALA A O 1
ATOM 802 N N . CYS A 1 112 ? -7.078 7.275 0.197 1.00 92.00 112 CYS A N 1
ATOM 803 C CA . CYS A 1 112 ? -5.815 7.587 -0.459 1.00 92.00 112 CYS A CA 1
ATOM 804 C C . CYS A 1 112 ? -5.386 9.014 -0.095 1.00 92.00 112 CYS A C 1
ATOM 806 O O . CYS A 1 112 ? -6.086 9.972 -0.428 1.00 92.00 112 CYS A O 1
ATOM 808 N N . THR A 1 113 ? -4.255 9.145 0.593 1.00 90.06 113 THR A N 1
ATOM 809 C CA . THR A 1 113 ? -3.683 10.424 1.053 1.00 90.06 113 THR A CA 1
ATOM 810 C C . THR A 1 113 ? -2.445 10.826 0.263 1.00 90.06 113 THR A C 1
ATOM 812 O O . THR A 1 113 ? -2.163 12.012 0.126 1.00 90.06 113 THR A O 1
ATOM 815 N N . PHE A 1 114 ? -1.746 9.855 -0.324 1.00 86.25 114 PHE A N 1
ATOM 816 C CA . PHE A 1 114 ? -0.645 10.088 -1.250 1.00 86.25 114 PHE A CA 1
ATOM 817 C C . PHE A 1 114 ? -0.830 9.242 -2.505 1.00 86.25 114 PHE A C 1
ATOM 819 O O . PHE A 1 114 ? -1.183 8.062 -2.435 1.00 86.25 114 PHE A O 1
ATOM 826 N N . ARG A 1 115 ? -0.567 9.858 -3.655 1.00 88.75 115 ARG A N 1
ATOM 827 C CA . ARG A 1 115 ? -0.471 9.198 -4.954 1.00 88.75 115 ARG A CA 1
ATOM 828 C C . ARG A 1 115 ? 0.557 9.957 -5.776 1.00 88.75 115 ARG A C 1
ATOM 830 O O . ARG A 1 115 ? 0.451 11.171 -5.916 1.00 88.75 115 ARG A O 1
ATOM 837 N N . SER A 1 116 ? 1.520 9.242 -6.327 1.00 84.81 116 SER A N 1
ATOM 838 C CA . SER A 1 116 ? 2.496 9.785 -7.260 1.00 84.81 116 SER A CA 1
ATOM 839 C C . SER A 1 116 ? 2.705 8.787 -8.387 1.00 84.81 116 SER A C 1
ATOM 841 O O . SER A 1 116 ? 2.701 7.580 -8.156 1.00 84.81 116 SER A O 1
ATOM 843 N N . CYS A 1 117 ? 2.874 9.287 -9.607 1.00 80.31 117 CYS A N 1
ATOM 844 C CA . CYS A 1 117 ? 3.457 8.501 -10.683 1.00 80.31 117 CYS A CA 1
ATOM 845 C C . CYS A 1 117 ? 4.969 8.713 -10.576 1.00 80.31 117 CYS A C 1
ATOM 847 O O . CYS A 1 117 ? 5.439 9.770 -11.005 1.00 80.31 117 CYS A O 1
ATOM 849 N N . PRO A 1 118 ? 5.734 7.786 -9.972 1.00 67.00 118 PRO A N 1
ATOM 850 C CA . PRO A 1 118 ? 7.179 7.911 -10.005 1.00 67.00 118 PRO A CA 1
ATOM 851 C C . PRO A 1 118 ? 7.635 7.941 -11.474 1.00 67.00 118 PRO A C 1
ATOM 853 O O . PRO A 1 118 ? 7.031 7.253 -12.309 1.00 67.00 118 PRO A O 1
ATOM 856 N N . PRO A 1 119 ? 8.652 8.747 -11.823 1.00 59.50 119 PRO A N 1
ATOM 857 C CA . PRO A 1 119 ? 9.300 8.641 -13.118 1.00 59.50 119 PRO A CA 1
ATOM 858 C C . PRO A 1 119 ? 9.985 7.274 -13.169 1.00 59.50 119 PRO A C 1
ATOM 860 O O . PRO A 1 119 ? 11.098 7.101 -12.687 1.00 59.50 119 PRO A O 1
ATOM 863 N N . LEU A 1 120 ? 9.276 6.273 -13.681 1.00 54.34 120 LEU A N 1
ATOM 864 C CA . LEU A 1 120 ? 9.827 4.950 -13.917 1.00 54.34 120 LEU A CA 1
ATOM 865 C C . LEU A 1 120 ? 10.503 4.983 -15.289 1.00 54.34 120 LEU A C 1
ATOM 867 O O . LEU A 1 120 ? 9.813 5.233 -16.283 1.00 54.34 120 LEU A O 1
ATOM 871 N N . PRO A 1 121 ? 11.832 4.785 -15.367 1.00 43.62 121 PRO A N 1
ATOM 872 C CA . PRO A 1 121 ? 12.500 4.587 -16.644 1.00 43.62 121 PRO A CA 1
ATOM 873 C C . PRO A 1 121 ? 11.811 3.439 -17.385 1.00 43.62 121 PRO A C 1
ATOM 875 O O . PRO A 1 121 ? 11.469 2.420 -16.778 1.00 43.62 121 PRO A O 1
ATOM 878 N N . GLY A 1 122 ? 11.543 3.644 -18.678 1.00 40.53 122 GLY A N 1
ATOM 879 C CA . GLY A 1 122 ? 10.790 2.708 -19.510 1.00 40.53 122 GLY A CA 1
ATOM 880 C C . GLY A 1 122 ? 11.273 1.271 -19.330 1.00 40.53 122 GLY A C 1
ATOM 881 O O . GLY A 1 122 ? 12.465 1.014 -19.441 1.00 40.53 122 GLY A O 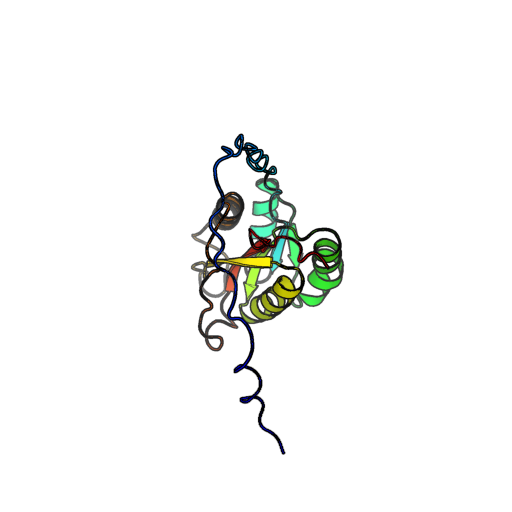1
ATOM 882 N N . SER A 1 123 ? 10.339 0.364 -19.018 1.00 44.91 123 SER A N 1
ATOM 883 C CA . SER A 1 123 ? 10.531 -1.095 -19.011 1.00 44.91 123 SER A CA 1
ATOM 884 C C . SER A 1 123 ? 11.923 -1.547 -18.546 1.00 44.91 123 SER A C 1
ATOM 886 O O . SER A 1 123 ? 12.654 -2.191 -19.293 1.00 44.91 123 SER A O 1
ATOM 888 N N . GLY A 1 124 ? 12.327 -1.161 -17.339 1.00 41.88 124 GLY A N 1
ATOM 889 C CA . GLY A 1 124 ? 13.654 -1.515 -16.855 1.00 41.88 124 GLY A CA 1
ATOM 890 C C . GLY A 1 124 ? 14.070 -0.700 -15.653 1.00 41.88 124 GLY A C 1
ATOM 891 O O . GLY A 1 124 ? 14.853 0.225 -15.799 1.00 41.88 124 GLY A O 1
ATOM 892 N N . GLN A 1 125 ? 13.588 -1.123 -14.481 1.00 45.81 125 GLN A N 1
ATOM 893 C CA . GLN A 1 125 ? 14.159 -0.813 -13.168 1.00 45.81 125 GLN A CA 1
ATOM 894 C C . GLN A 1 125 ? 14.123 0.681 -12.770 1.00 45.81 125 GLN A C 1
ATOM 896 O O . GLN A 1 125 ? 14.300 1.599 -13.564 1.00 45.81 125 GLN A O 1
ATOM 901 N N . LEU A 1 126 ? 13.885 0.950 -11.486 1.00 49.56 126 LEU A N 1
ATOM 902 C CA . LEU A 1 126 ? 14.016 2.288 -10.901 1.00 49.56 126 LEU A CA 1
ATOM 903 C C . LEU A 1 126 ? 15.495 2.724 -10.930 1.00 49.56 126 LEU A C 1
ATOM 905 O O . LEU A 1 126 ? 16.204 2.602 -9.936 1.00 49.56 126 LEU A O 1
ATOM 909 N N . VAL A 1 127 ? 15.984 3.200 -12.076 1.00 42.12 127 VAL A N 1
ATOM 910 C CA . VAL A 1 127 ? 17.303 3.828 -12.211 1.00 42.12 127 VAL A CA 1
ATOM 911 C C . VAL A 1 127 ? 17.103 5.341 -12.222 1.00 42.12 127 VAL A C 1
ATOM 913 O O . VAL A 1 127 ? 16.705 5.922 -13.227 1.00 42.12 127 VAL A O 1
ATOM 916 N N . GLY A 1 128 ? 17.347 5.977 -11.076 1.00 45.25 128 GLY A N 1
ATOM 917 C CA . GLY A 1 128 ? 17.410 7.439 -10.945 1.00 45.25 128 GLY A CA 1
ATOM 918 C C . GLY A 1 128 ? 16.600 8.021 -9.785 1.00 45.25 128 GLY A C 1
ATOM 919 O O . GLY A 1 128 ? 17.041 8.988 -9.181 1.00 45.25 128 GLY A O 1
ATOM 920 N N . THR A 1 129 ? 15.471 7.409 -9.418 1.00 56.25 129 THR A N 1
ATOM 921 C CA . THR A 1 129 ? 14.779 7.639 -8.132 1.00 56.25 129 THR A CA 1
ATOM 922 C C . THR A 1 129 ? 14.971 6.375 -7.312 1.00 56.25 129 THR A C 1
ATOM 924 O O . THR A 1 129 ? 14.488 5.309 -7.694 1.00 56.25 129 THR A O 1
ATOM 927 N N . GLY A 1 130 ? 15.760 6.448 -6.241 1.00 78.06 130 GLY A N 1
ATOM 928 C CA . GLY A 1 130 ? 16.126 5.253 -5.484 1.00 78.06 130 GLY A CA 1
ATOM 929 C C . GLY A 1 130 ? 14.877 4.581 -4.914 1.00 78.06 130 GLY A C 1
ATOM 930 O O . GLY A 1 130 ? 13.986 5.254 -4.407 1.00 78.06 130 GLY A O 1
ATOM 931 N N . ALA A 1 131 ? 14.796 3.251 -4.941 1.00 85.81 131 ALA A N 1
ATOM 932 C CA . ALA A 1 131 ? 13.717 2.530 -4.257 1.00 85.81 131 ALA A CA 1
ATOM 933 C C . ALA A 1 131 ? 13.594 2.934 -2.772 1.00 85.81 131 ALA A C 1
ATOM 935 O O . ALA A 1 131 ? 12.500 2.999 -2.215 1.00 85.81 131 ALA A O 1
ATOM 936 N N . GLU A 1 132 ? 14.730 3.286 -2.169 1.00 87.94 132 GLU A N 1
ATOM 937 C CA . GLU A 1 132 ? 14.840 3.871 -0.835 1.00 87.94 132 GLU A CA 1
ATOM 938 C C . GLU A 1 132 ? 14.233 5.271 -0.734 1.00 87.94 132 GLU A C 1
ATOM 940 O O . GLU A 1 132 ? 13.579 5.569 0.256 1.00 87.94 132 GLU A O 1
ATOM 945 N N . GLU A 1 133 ? 14.344 6.098 -1.772 1.00 86.88 133 GLU A N 1
ATOM 946 C CA . GLU A 1 133 ? 13.690 7.406 -1.851 1.00 86.88 133 GLU A CA 1
ATOM 947 C C . GLU A 1 133 ? 12.169 7.263 -1.968 1.00 86.88 133 GLU A C 1
ATOM 949 O O . GLU A 1 133 ? 11.432 7.962 -1.278 1.00 86.88 133 GLU A O 1
ATOM 954 N N . VAL A 1 134 ? 11.683 6.311 -2.773 1.00 88.38 134 VAL A N 1
ATOM 955 C CA . VAL A 1 134 ? 10.245 6.005 -2.865 1.00 88.38 134 VAL A CA 1
ATOM 956 C C . VAL A 1 134 ? 9.711 5.524 -1.514 1.00 88.38 134 VAL A C 1
ATOM 958 O O . VAL A 1 134 ? 8.689 6.025 -1.039 1.00 88.38 134 VAL A O 1
ATOM 961 N N . ALA A 1 135 ? 10.409 4.586 -0.868 1.00 91.44 135 ALA A N 1
ATOM 962 C CA . ALA A 1 135 ? 10.033 4.094 0.452 1.00 91.44 135 ALA A CA 1
ATOM 963 C C . ALA A 1 135 ? 10.076 5.217 1.504 1.00 91.44 135 ALA A C 1
ATOM 965 O O . ALA A 1 135 ? 9.104 5.409 2.234 1.00 91.44 135 ALA A O 1
ATOM 966 N N . ALA A 1 136 ? 11.140 6.023 1.531 1.00 89.94 136 ALA A N 1
ATOM 967 C CA . ALA A 1 136 ? 11.284 7.158 2.439 1.00 89.94 136 ALA A CA 1
ATOM 968 C C . ALA A 1 136 ? 10.215 8.235 2.204 1.00 89.94 136 ALA A C 1
ATOM 970 O O . ALA A 1 136 ? 9.684 8.788 3.169 1.00 89.94 136 ALA A O 1
ATOM 971 N N . ALA A 1 137 ? 9.846 8.513 0.952 1.00 88.25 137 ALA A N 1
ATOM 972 C CA . ALA A 1 137 ? 8.775 9.447 0.615 1.00 88.25 137 ALA A CA 1
ATOM 973 C C . ALA A 1 137 ? 7.420 8.948 1.132 1.00 88.25 137 ALA A C 1
ATOM 975 O O . ALA A 1 137 ? 6.675 9.720 1.738 1.00 88.25 137 ALA A O 1
ATOM 976 N N . LEU A 1 138 ? 7.121 7.656 0.966 1.00 90.12 138 LEU A N 1
ATOM 977 C CA . LEU A 1 138 ? 5.896 7.039 1.484 1.00 90.12 138 LEU A CA 1
ATOM 978 C C . LEU A 1 138 ? 5.861 7.026 3.018 1.00 90.12 138 LEU A C 1
ATOM 980 O O . LEU A 1 138 ? 4.828 7.342 3.609 1.00 90.12 138 LEU A O 1
ATOM 984 N N . LEU A 1 139 ? 6.989 6.749 3.674 1.00 90.81 139 LEU A N 1
ATOM 985 C CA . LEU A 1 139 ? 7.110 6.834 5.130 1.00 90.81 139 LEU A CA 1
ATOM 986 C C . LEU A 1 139 ? 6.929 8.261 5.638 1.00 90.81 139 LEU A C 1
ATOM 988 O O . LEU A 1 139 ? 6.144 8.496 6.557 1.00 90.81 139 LEU A O 1
ATOM 992 N N . THR A 1 140 ? 7.581 9.226 4.996 1.00 88.44 140 THR A N 1
ATOM 993 C CA . THR A 1 140 ? 7.442 10.651 5.316 1.00 88.44 140 THR A CA 1
ATOM 994 C C . THR A 1 140 ? 6.002 11.120 5.124 1.00 88.44 140 THR A C 1
ATOM 996 O O . THR A 1 140 ? 5.468 11.849 5.962 1.00 88.44 140 THR A O 1
ATOM 999 N N . ALA A 1 141 ? 5.342 10.677 4.051 1.00 86.31 141 ALA A N 1
ATOM 1000 C CA . ALA A 1 141 ? 3.929 10.947 3.820 1.00 86.31 141 ALA A CA 1
ATOM 1001 C C . ALA A 1 141 ? 3.060 10.320 4.921 1.00 86.31 141 ALA A C 1
ATOM 1003 O O . ALA A 1 141 ? 2.149 10.978 5.418 1.00 86.31 141 ALA A O 1
ATOM 1004 N N . SER A 1 142 ? 3.383 9.101 5.366 1.00 87.19 142 SER A N 1
ATOM 1005 C CA . SER A 1 142 ? 2.630 8.401 6.414 1.00 87.19 142 SER A CA 1
ATOM 1006 C C . SER A 1 142 ? 2.735 9.037 7.800 1.00 87.19 142 SER A C 1
ATOM 1008 O O . SER A 1 142 ? 1.772 9.007 8.564 1.00 87.19 142 SER A O 1
ATOM 1010 N N . ALA A 1 143 ? 3.874 9.659 8.111 1.00 85.44 143 ALA A N 1
ATOM 1011 C CA . ALA A 1 143 ? 4.105 10.327 9.388 1.00 85.44 143 ALA A CA 1
ATOM 1012 C C . ALA A 1 143 ? 3.310 11.637 9.530 1.00 85.44 143 ALA A C 1
ATOM 1014 O O . ALA A 1 143 ? 3.130 12.145 10.636 1.00 85.44 143 ALA A O 1
ATOM 1015 N N . ARG A 1 144 ? 2.829 12.201 8.418 1.00 77.50 144 ARG A N 1
ATOM 1016 C CA . ARG A 1 144 ? 2.040 13.432 8.413 1.00 77.50 144 ARG A CA 1
ATOM 1017 C C . ARG A 1 144 ? 0.568 13.096 8.646 1.00 77.50 144 ARG A C 1
ATOM 1019 O O . ARG A 1 144 ? -0.083 12.489 7.798 1.00 77.50 144 ARG A O 1
ATOM 1026 N N . SER A 1 145 ? 0.023 13.517 9.783 1.00 62.16 145 SER A N 1
ATOM 1027 C CA . SER A 1 145 ? -1.421 13.475 10.018 1.00 62.16 145 SER A CA 1
ATOM 1028 C C . SER A 1 145 ? -2.139 14.539 9.172 1.00 62.16 145 SER A C 1
ATOM 1030 O O . SER A 1 145 ? -1.617 15.628 8.946 1.00 62.16 145 SER A O 1
ATOM 1032 N N . GLY A 1 146 ? -3.350 14.225 8.695 1.00 63.88 146 GLY A N 1
ATOM 1033 C CA . GLY A 1 146 ? -4.265 15.226 8.126 1.00 63.88 146 GLY A CA 1
ATOM 1034 C C . GLY A 1 146 ? -4.120 15.543 6.633 1.00 63.88 146 GLY A C 1
ATOM 1035 O O . GLY A 1 146 ? -4.542 16.618 6.212 1.00 63.88 146 GLY A O 1
ATOM 1036 N N . TRP A 1 147 ? -3.562 14.644 5.814 1.00 55.97 147 TRP A N 1
ATOM 1037 C CA . TRP A 1 147 ? -3.517 14.878 4.367 1.00 55.97 147 TRP A CA 1
ATOM 1038 C C . TRP A 1 147 ? -4.923 14.951 3.752 1.00 55.97 147 TRP A C 1
ATOM 1040 O O . TRP A 1 147 ? -5.756 14.075 4.018 1.00 55.97 147 TRP A O 1
ATOM 1050 N N . PRO A 1 148 ? -5.193 15.950 2.888 1.00 62.94 148 PRO A N 1
ATOM 1051 C CA . PRO A 1 148 ? -6.385 15.932 2.064 1.00 62.94 148 PRO A CA 1
ATOM 1052 C C . PRO A 1 148 ? -6.338 14.710 1.148 1.00 62.94 148 PRO A C 1
ATOM 1054 O O . PRO A 1 148 ? -5.274 14.241 0.739 1.00 62.94 148 PRO A O 1
ATOM 1057 N N . ARG A 1 149 ? -7.515 14.182 0.821 1.00 68.50 149 ARG A N 1
ATOM 1058 C CA . ARG A 1 149 ? -7.633 13.035 -0.074 1.00 68.50 149 ARG A CA 1
ATOM 1059 C C . ARG A 1 149 ? -6.961 13.350 -1.411 1.00 68.50 149 ARG A C 1
ATOM 1061 O O . ARG A 1 149 ? -7.266 14.373 -2.023 1.00 68.50 149 ARG A O 1
ATOM 1068 N N . ALA A 1 150 ? -6.071 12.467 -1.855 1.00 70.56 150 ALA A N 1
ATOM 1069 C CA . ALA A 1 150 ? -5.365 12.635 -3.115 1.00 70.56 150 ALA A CA 1
ATOM 1070 C C . ALA A 1 150 ? -6.369 12.713 -4.277 1.00 70.56 150 ALA A C 1
ATOM 1072 O O . ALA A 1 150 ? -7.374 11.989 -4.304 1.00 70.56 150 ALA A O 1
ATOM 1073 N N . ALA A 1 151 ? -6.099 13.600 -5.237 1.00 66.94 151 ALA A N 1
ATOM 1074 C CA . ALA A 1 151 ? -6.909 13.720 -6.441 1.00 66.94 151 ALA A CA 1
ATOM 1075 C C . ALA A 1 151 ? -6.909 12.391 -7.214 1.00 66.94 151 ALA A C 1
ATOM 1077 O O . ALA A 1 151 ? -5.882 11.719 -7.327 1.00 66.94 151 ALA A O 1
ATOM 1078 N N . ASN A 1 152 ? -8.071 12.006 -7.745 1.00 60.41 152 ASN A N 1
ATOM 1079 C CA . ASN A 1 152 ? -8.174 10.826 -8.594 1.00 60.41 152 ASN A CA 1
ATOM 1080 C C . ASN A 1 152 ? -7.850 11.237 -10.041 1.00 60.41 152 ASN A C 1
ATOM 1082 O O . ASN A 1 152 ? -8.615 12.030 -10.595 1.00 60.41 152 ASN A O 1
ATOM 1086 N N . PRO A 1 153 ? -6.767 10.747 -10.669 1.00 56.09 153 PRO A N 1
ATOM 1087 C CA . PRO A 1 153 ? -6.585 10.915 -12.104 1.00 56.09 153 PRO A CA 1
ATOM 1088 C C . PRO A 1 153 ? -7.752 10.264 -12.861 1.00 56.09 153 PRO A C 1
ATOM 1090 O O . PRO A 1 153 ? -8.386 9.323 -12.372 1.00 56.09 153 PRO A O 1
ATOM 1093 N N . ALA A 1 154 ? -8.056 10.781 -14.051 1.00 55.12 154 ALA A N 1
ATOM 1094 C CA . ALA A 1 154 ? -9.083 10.216 -14.918 1.00 55.12 154 ALA A CA 1
ATOM 1095 C C . ALA A 1 154 ? -8.782 8.728 -15.195 1.00 55.12 154 ALA A C 1
ATOM 1097 O O . ALA A 1 154 ? -7.662 8.363 -15.546 1.00 55.12 154 ALA A O 1
ATOM 1098 N N . ALA A 1 155 ? -9.787 7.868 -15.003 1.00 55.31 155 ALA A N 1
ATOM 1099 C CA . ALA A 1 155 ? -9.625 6.419 -14.854 1.00 55.31 155 ALA A CA 1
ATOM 1100 C C . ALA A 1 155 ? -9.054 5.677 -16.082 1.00 55.31 155 ALA A C 1
ATOM 1102 O O . ALA A 1 155 ? -8.613 4.543 -15.936 1.00 55.31 155 ALA A O 1
ATOM 1103 N N . GLY A 1 156 ? -9.066 6.290 -17.272 1.00 55.28 156 GLY A N 1
ATOM 1104 C CA . GLY A 1 156 ? -8.705 5.617 -18.527 1.00 55.28 156 GLY A CA 1
ATOM 1105 C C . GLY A 1 156 ? -7.202 5.520 -18.802 1.00 55.28 156 GLY A C 1
ATOM 1106 O O . GLY A 1 156 ? -6.735 4.479 -19.236 1.00 55.28 156 GLY A O 1
ATOM 1107 N N . GLU A 1 157 ? -6.430 6.574 -18.522 1.00 54.91 157 GLU A N 1
ATOM 1108 C CA . GLU A 1 157 ? -4.999 6.651 -18.887 1.00 54.91 157 GLU A CA 1
ATOM 1109 C C . GLU A 1 157 ? -4.064 6.221 -17.739 1.00 54.91 157 GLU A C 1
ATOM 1111 O O . GLU A 1 157 ? -2.869 5.999 -17.917 1.00 54.91 157 GLU A O 1
ATOM 1116 N N . ALA A 1 158 ? -4.609 6.089 -16.527 1.00 68.12 158 ALA A N 1
ATOM 1117 C CA . ALA A 1 158 ? -3.848 5.761 -15.326 1.00 68.12 158 ALA A CA 1
ATOM 1118 C C . ALA A 1 158 ? -3.752 4.253 -15.039 1.00 68.12 158 ALA A C 1
ATOM 1120 O O . ALA A 1 158 ? -2.987 3.874 -14.156 1.00 68.12 158 ALA A O 1
ATOM 1121 N N . ALA A 1 159 ? -4.518 3.399 -15.729 1.00 79.12 159 ALA A N 1
ATOM 1122 C CA . ALA A 1 159 ? -4.655 1.986 -15.364 1.00 79.12 159 ALA A CA 1
ATOM 1123 C C . ALA A 1 159 ? -3.345 1.196 -15.516 1.00 79.12 159 ALA A C 1
ATOM 1125 O O . ALA A 1 159 ? -2.948 0.515 -14.572 1.00 79.12 159 ALA A O 1
ATOM 1126 N N . ASP A 1 160 ? -2.647 1.373 -16.639 1.00 83.19 160 ASP A N 1
ATOM 1127 C CA . ASP A 1 160 ? -1.375 0.695 -16.937 1.0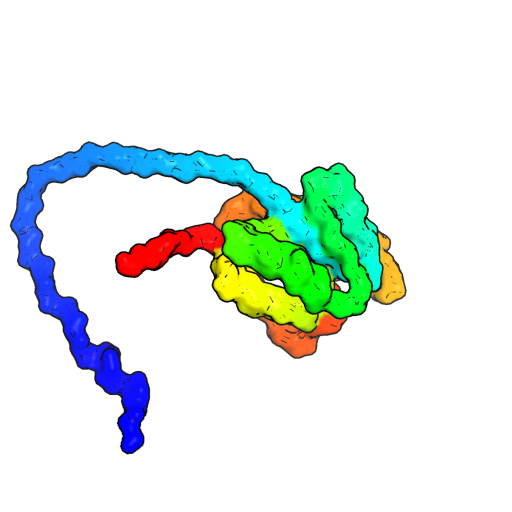0 83.19 160 ASP A CA 1
ATOM 1128 C C . ASP A 1 160 ? -0.157 1.479 -16.441 1.00 83.19 160 ASP A C 1
ATOM 1130 O O . ASP A 1 160 ? 0.991 1.072 -16.623 1.00 83.19 160 ASP A O 1
ATOM 1134 N N . ARG A 1 161 ? -0.389 2.625 -15.790 1.00 83.75 161 ARG A N 1
ATOM 1135 C CA . ARG A 1 161 ? 0.692 3.421 -15.229 1.00 83.75 161 ARG A CA 1
ATOM 1136 C C . ARG A 1 161 ? 1.013 2.929 -13.820 1.00 83.75 161 ARG A C 1
ATOM 1138 O O . ARG A 1 161 ? 0.111 2.830 -12.984 1.00 83.75 161 ARG A O 1
ATOM 1145 N N . PRO A 1 162 ? 2.285 2.640 -13.534 1.00 88.06 162 PRO A N 1
ATOM 1146 C CA . PRO A 1 162 ? 2.724 2.344 -12.184 1.00 88.06 162 PRO A CA 1
ATOM 1147 C C . PRO A 1 162 ? 2.602 3.581 -11.286 1.00 88.06 162 PRO A C 1
ATOM 1149 O O . PRO A 1 162 ? 2.903 4.709 -11.684 1.00 88.06 162 PRO A O 1
ATOM 1152 N N . LEU A 1 163 ? 2.145 3.363 -10.057 1.00 89.44 163 LEU A N 1
ATOM 1153 C CA . LEU A 1 163 ? 1.862 4.404 -9.078 1.00 89.44 163 LEU A CA 1
ATOM 1154 C C . LEU A 1 163 ? 2.452 4.014 -7.728 1.00 89.44 163 LEU A C 1
ATOM 1156 O O . LEU A 1 163 ? 2.271 2.885 -7.273 1.00 89.44 163 LEU A O 1
ATOM 1160 N N . ALA A 1 164 ? 3.081 4.979 -7.065 1.00 91.44 164 ALA A N 1
ATOM 1161 C CA . ALA A 1 164 ? 3.346 4.932 -5.636 1.00 91.44 164 ALA A CA 1
ATOM 1162 C C . ALA A 1 164 ? 2.149 5.537 -4.896 1.00 91.44 164 ALA A C 1
ATOM 1164 O O . ALA A 1 164 ? 1.651 6.604 -5.271 1.00 91.44 164 ALA A O 1
ATOM 1165 N N . TRP A 1 165 ? 1.670 4.873 -3.852 1.00 93.31 165 TRP A N 1
ATOM 1166 C CA . TRP A 1 165 ? 0.442 5.264 -3.168 1.00 93.31 165 TRP A CA 1
ATOM 1167 C C . TRP A 1 165 ? 0.501 5.001 -1.666 1.00 93.31 165 TRP A C 1
ATOM 1169 O O . TRP A 1 165 ? 1.258 4.159 -1.189 1.00 93.31 165 TRP A O 1
ATOM 1179 N N . LEU A 1 166 ? -0.339 5.726 -0.930 1.00 93.69 166 LEU A N 1
ATOM 1180 C CA . LEU A 1 166 ? -0.559 5.560 0.502 1.00 93.69 166 LEU A CA 1
ATOM 1181 C C . LEU A 1 166 ? -2.059 5.599 0.794 1.00 93.69 166 LEU A C 1
ATOM 1183 O O . LEU A 1 166 ? -2.755 6.549 0.419 1.00 93.69 166 LEU A O 1
ATOM 1187 N N . LEU A 1 167 ? -2.531 4.569 1.485 1.00 93.88 167 LEU A N 1
ATOM 1188 C CA . LEU A 1 167 ? -3.849 4.479 2.093 1.00 93.88 167 LEU A CA 1
ATOM 1189 C C . LEU A 1 167 ? -3.691 4.665 3.600 1.00 93.88 167 LEU A C 1
ATOM 1191 O O . LEU A 1 167 ? -2.912 3.957 4.232 1.00 93.88 167 LEU A O 1
ATOM 1195 N N . GLN A 1 168 ? -4.437 5.597 4.181 1.00 91.50 168 GLN A N 1
ATOM 1196 C CA . GLN A 1 168 ? -4.445 5.859 5.620 1.00 91.50 168 GLN A CA 1
ATOM 1197 C C . GLN A 1 168 ? -5.876 5.887 6.147 1.00 91.50 168 GLN A C 1
ATOM 1199 O O . GLN A 1 168 ? -6.790 6.213 5.384 1.00 91.50 168 GLN A O 1
ATOM 1204 N N . PRO A 1 169 ? -6.094 5.590 7.440 1.00 90.06 169 PRO A N 1
ATOM 1205 C CA . PRO A 1 169 ? -7.369 5.868 8.086 1.00 90.06 169 PRO A CA 1
ATOM 1206 C C . PRO A 1 169 ? -7.768 7.323 7.838 1.00 90.06 169 PRO A C 1
ATOM 1208 O O . PRO A 1 169 ? -6.960 8.234 8.035 1.00 90.06 169 PRO A O 1
ATOM 1211 N N . ALA A 1 170 ? -8.999 7.547 7.382 1.00 83.00 170 ALA A N 1
ATOM 1212 C CA . ALA A 1 170 ? -9.519 8.895 7.242 1.00 83.00 170 ALA A CA 1
ATOM 1213 C C . ALA A 1 170 ? -9.595 9.509 8.646 1.00 83.00 170 ALA A C 1
ATOM 1215 O O . ALA A 1 170 ? -10.442 9.126 9.454 1.00 83.00 170 ALA A O 1
ATOM 1216 N N . GLY A 1 171 ? -8.661 10.410 8.965 1.00 70.31 171 GLY A N 1
ATOM 1217 C CA . GLY A 1 171 ? -8.687 11.155 10.217 1.00 70.31 171 GLY A CA 1
ATOM 1218 C C . GLY A 1 171 ? -10.064 11.796 10.371 1.00 70.31 171 GLY A C 1
ATOM 1219 O O . GLY A 1 171 ? -10.461 12.591 9.523 1.00 70.31 171 GLY A O 1
ATOM 1220 N N . ASN A 1 172 ? -10.775 11.404 11.430 1.00 51.97 172 ASN A N 1
ATOM 1221 C CA . ASN A 1 172 ? -12.155 11.765 11.777 1.00 51.97 172 ASN A CA 1
ATOM 1222 C C . ASN A 1 172 ? -13.257 10.901 11.135 1.00 51.97 172 ASN A C 1
ATOM 1224 O O . ASN A 1 172 ? -14.164 11.412 10.479 1.00 51.97 172 ASN A O 1
ATOM 1228 N N . HIS A 1 173 ? -13.289 9.608 11.465 1.00 42.47 173 HIS A N 1
ATOM 1229 C CA . HIS A 1 173 ? -14.578 8.983 11.763 1.00 42.47 173 HIS A CA 1
ATOM 1230 C C . HIS A 1 173 ? -14.758 8.897 13.276 1.00 42.47 173 HIS A C 1
ATOM 1232 O O . HIS A 1 173 ? -14.331 7.950 13.930 1.00 42.47 173 HIS A O 1
ATOM 1238 N N . GLN A 1 174 ? -15.415 9.917 13.830 1.00 38.88 174 GLN A N 1
ATOM 1239 C CA . GLN A 1 174 ? -16.163 9.754 15.070 1.00 38.88 174 GLN A CA 1
ATOM 1240 C C . GLN A 1 174 ? -17.095 8.551 14.850 1.00 38.88 174 GLN A C 1
ATOM 1242 O O . GLN A 1 174 ? -17.798 8.543 13.829 1.00 38.88 174 GLN A O 1
ATOM 1247 N N . PRO A 1 175 ? -17.069 7.511 15.705 1.00 38.34 175 PRO A N 1
ATOM 1248 C CA . PRO A 1 175 ? -17.988 6.395 15.554 1.00 38.34 175 PRO A CA 1
ATOM 1249 C C . PRO A 1 175 ? -19.397 6.980 15.516 1.00 38.34 175 PRO A C 1
ATOM 1251 O O . PRO A 1 175 ? -19.767 7.771 16.385 1.00 38.34 175 PRO A O 1
ATOM 1254 N N . ARG A 1 176 ? -20.166 6.651 14.473 1.00 40.31 176 ARG A N 1
ATOM 1255 C CA . ARG A 1 176 ? -21.601 6.923 14.485 1.00 40.31 176 ARG A CA 1
ATOM 1256 C C . ARG A 1 176 ? -22.160 6.080 15.625 1.00 40.31 176 ARG A C 1
ATOM 1258 O O . ARG A 1 176 ? -22.281 4.869 15.477 1.00 40.31 176 ARG A O 1
ATOM 1265 N N . GLY A 1 177 ? -22.365 6.718 16.777 1.00 49.78 177 GLY A N 1
ATOM 1266 C CA . GLY A 1 177 ? -23.102 6.137 17.888 1.00 49.78 177 GLY A CA 1
ATOM 1267 C C . GLY A 1 177 ? -24.452 5.692 17.350 1.00 49.78 177 GLY A C 1
ATOM 1268 O O . GLY A 1 177 ? -25.128 6.473 16.676 1.00 49.78 177 GLY A O 1
ATOM 1269 N N . ASN A 1 178 ? -24.742 4.414 17.551 1.00 41.84 178 ASN A N 1
ATOM 1270 C CA . ASN A 1 178 ? -26.019 3.804 17.225 1.00 41.84 178 ASN A CA 1
ATOM 1271 C C . ASN A 1 178 ? -27.022 4.110 18.339 1.00 41.84 178 ASN A C 1
ATOM 1273 O O . ASN A 1 178 ? -26.572 4.137 19.509 1.00 41.84 178 ASN A O 1
#

pLDDT: mean 74.35, std 20.78, range [31.22, 96.31]

Sequence (178 aa):
MASRRDVLIGGGSGLAALGLGLAPAGIAAAAPSAARAVPPLFLVDRTIAPEVGPAAERLGSAAISYSGDIGMPWLDRIEPLWRRYPQAVAGVTYGGAFFCLERLARSYGLACTFRSCPPLPGSGQLVGTGAEEVAAALLTASARSGWPRAANPAAGEAADRPLAWLLQPAGNHQPRGN